Protein AF-A0A0C9YJJ3-F1 (afdb_monomer)

Radius of gyration: 12.28 Å; Cα contacts (8 Å, |Δi|>4): 31; chains: 1; bounding box: 21×25×34 Å

Secondary structure (DSSP, 8-state):
------SSPPPHHHHHHHIIIIIGGGSPPTTSTT--------GGG--HHHHHHHH-S--

Foldseek 3Di:
DDDDDDDDDDALVNVLVCCQPPPLVPADAPPDPPLDDDDDPDPSCPDVSVVDSRNDVPD

Mean predicted aligned error: 4.19 Å

Solvent-accessible surface area (backbone atoms only — not comparable to full-atom values): 4018 Å² total; per-residue (Å²): 138,89,83,88,86,73,87,74,84,85,49,46,68,60,49,50,51,45,42,60,73,74,44,48,84,80,56,54,50,36,90,41,88,89,39,77,88,87,79,77,96,49,79,62,70,71,47,71,68,56,59,50,60,43,48,39,86,86,119

Organism: NCBI:txid765257

InterPro domains:
  IPR036397 Ribonuclease H super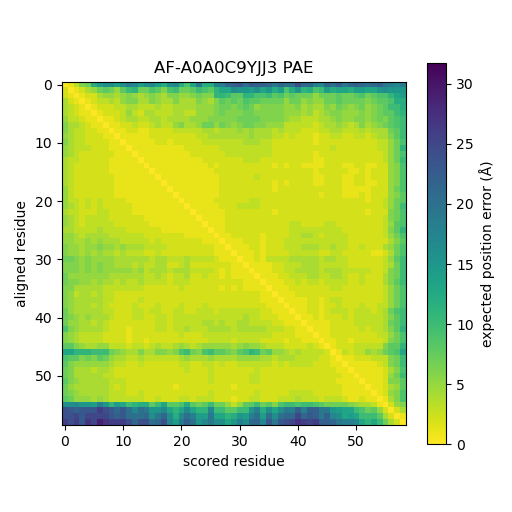family [G3DSA:3.30.420.10] (1-57)

Structure (mmCIF, N/CA/C/O backbone):
data_AF-A0A0C9YJJ3-F1
#
_entry.id   AF-A0A0C9YJJ3-F1
#
loop_
_atom_site.group_PDB
_atom_site.id
_atom_site.type_symbol
_atom_site.label_atom_id
_atom_site.label_alt_id
_atom_site.label_comp_id
_atom_site.label_asym_id
_atom_site.label_entity_id
_atom_site.label_seq_id
_atom_site.pdbx_PDB_ins_code
_atom_site.Cartn_x
_atom_site.Cartn_y
_atom_site.Cartn_z
_atom_site.occupancy
_atom_site.B_iso_or_equiv
_atom_site.auth_seq_id
_atom_site.auth_comp_id
_atom_site.auth_asym_id
_atom_site.auth_atom_id
_atom_site.pdbx_PDB_model_num
ATOM 1 N N . VAL A 1 1 ? 11.088 14.650 9.358 1.00 67.81 1 VAL A N 1
ATOM 2 C CA . VAL A 1 1 ? 10.121 13.530 9.357 1.00 67.81 1 VAL A CA 1
ATOM 3 C C . VAL A 1 1 ? 8.858 14.035 10.024 1.00 67.81 1 VAL A C 1
ATOM 5 O O . VAL A 1 1 ? 8.969 14.581 11.115 1.00 67.81 1 VAL A O 1
ATOM 8 N N . ALA A 1 2 ? 7.719 13.955 9.339 1.00 83.62 2 ALA A N 1
ATOM 9 C CA . ALA A 1 2 ? 6.407 14.237 9.916 1.00 83.62 2 ALA A CA 1
ATOM 10 C C . ALA A 1 2 ? 5.741 12.902 10.277 1.00 83.62 2 ALA A C 1
ATOM 12 O O . ALA A 1 2 ? 5.974 11.911 9.587 1.00 83.62 2 ALA A O 1
ATOM 13 N N . TYR A 1 3 ? 4.961 12.877 11.357 1.00 85.75 3 TYR A N 1
ATOM 14 C CA . TYR A 1 3 ? 4.233 11.694 11.813 1.00 85.75 3 TYR A CA 1
ATOM 15 C C . TYR A 1 3 ? 2.738 11.984 11.768 1.00 85.75 3 TYR A C 1
ATOM 17 O O . TYR A 1 3 ? 2.324 13.074 12.163 1.00 85.75 3 TYR A O 1
ATOM 25 N N . ASP A 1 4 ? 1.956 11.004 11.327 1.00 85.38 4 ASP A N 1
ATOM 26 C CA . ASP A 1 4 ? 0.501 11.022 11.445 1.00 85.38 4 ASP A CA 1
ATOM 27 C C . ASP A 1 4 ? 0.103 10.058 12.567 1.00 85.38 4 ASP A C 1
ATOM 29 O O . ASP A 1 4 ? 0.279 8.844 12.453 1.00 85.38 4 ASP A O 1
ATOM 33 N N . LEU A 1 5 ? -0.315 10.615 13.703 1.00 91.25 5 LEU A N 1
ATOM 34 C CA . LEU A 1 5 ? -0.679 9.845 14.888 1.00 91.25 5 LEU A CA 1
ATOM 35 C C . LEU A 1 5 ? -2.190 9.636 14.893 1.00 91.25 5 LEU A C 1
ATOM 37 O O . LEU A 1 5 ? -2.953 10.592 15.016 1.00 91.25 5 LEU A O 1
ATOM 41 N N . VAL A 1 6 ? -2.608 8.376 14.802 1.00 91.00 6 VAL A N 1
ATOM 42 C CA . VAL A 1 6 ? -4.019 7.984 14.826 1.00 91.00 6 VAL A CA 1
ATOM 43 C C . VAL A 1 6 ? -4.347 7.394 16.194 1.00 91.00 6 VAL A C 1
ATOM 45 O O . VAL A 1 6 ? -3.672 6.476 16.660 1.00 91.00 6 VAL A O 1
ATOM 48 N N . GLU A 1 7 ? -5.378 7.924 16.849 1.00 94.75 7 GLU A N 1
ATOM 49 C CA . GLU A 1 7 ? -5.903 7.351 18.088 1.00 94.75 7 GLU A CA 1
ATOM 50 C C . GLU A 1 7 ? -6.817 6.157 17.771 1.00 94.75 7 GLU A C 1
ATOM 52 O O . GLU A 1 7 ? -7.773 6.279 17.004 1.00 94.75 7 GLU A O 1
ATOM 57 N N . GLY A 1 8 ? -6.537 5.000 18.378 1.00 94.31 8 GLY A N 1
ATOM 58 C CA . GLY A 1 8 ? -7.311 3.771 18.176 1.00 94.31 8 GLY A CA 1
ATOM 59 C C . GLY A 1 8 ? -6.878 2.936 16.957 1.00 94.31 8 GLY A C 1
ATOM 60 O O . GLY A 1 8 ? -5.802 3.155 16.399 1.00 94.31 8 GLY A O 1
ATOM 61 N N . PRO A 1 9 ? -7.667 1.910 16.576 1.00 93.81 9 PRO A N 1
ATOM 62 C CA . PRO A 1 9 ? -7.345 1.042 15.448 1.00 93.81 9 PRO A CA 1
ATOM 63 C C . PRO A 1 9 ? -7.527 1.758 14.104 1.00 93.81 9 PRO A C 1
ATOM 65 O O . PRO A 1 9 ? -8.468 2.527 13.916 1.00 93.81 9 PRO A O 1
ATOM 68 N N . VAL A 1 10 ? -6.657 1.436 13.146 1.00 94.19 10 VAL A N 1
ATOM 69 C CA . VAL A 1 10 ? -6.740 1.924 11.764 1.00 94.19 10 VAL A CA 1
ATOM 70 C C . VAL A 1 10 ? -7.807 1.138 11.003 1.00 94.19 10 VAL A C 1
ATOM 72 O O . VAL A 1 10 ? -7.827 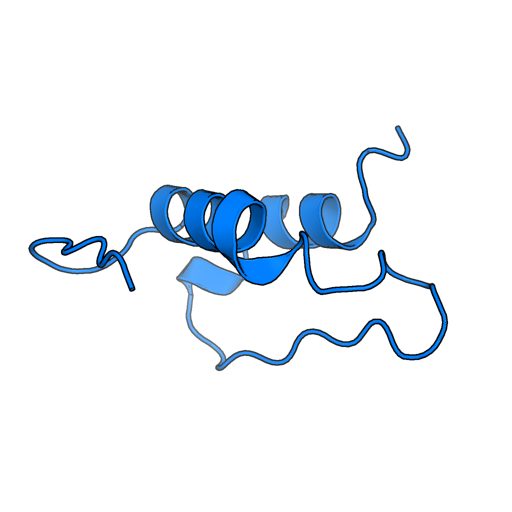-0.093 11.037 1.00 94.19 10 VAL A O 1
ATOM 75 N N . ASN A 1 11 ? -8.687 1.846 10.299 1.00 93.81 11 ASN A N 1
ATOM 76 C CA . ASN A 1 11 ? -9.677 1.238 9.413 1.00 93.81 11 ASN A CA 1
ATOM 77 C C . ASN A 1 11 ? -9.188 1.169 7.951 1.00 93.81 11 ASN A C 1
ATOM 79 O O . ASN A 1 11 ? -8.158 1.737 7.585 1.00 93.81 11 ASN A O 1
ATOM 83 N N . THR A 1 12 ? -9.949 0.481 7.095 1.00 93.88 12 THR A N 1
ATOM 84 C CA . THR A 1 12 ? -9.619 0.296 5.671 1.00 93.88 12 THR A CA 1
ATOM 85 C C . THR A 1 12 ? -9.398 1.611 4.919 1.00 93.88 12 THR A C 1
ATOM 87 O O . THR A 1 12 ? -8.484 1.697 4.105 1.00 93.88 12 THR A O 1
ATOM 90 N N . GLU A 1 13 ? -10.205 2.642 5.175 1.00 93.69 13 GLU A N 1
ATOM 91 C CA . GLU A 1 13 ? -10.115 3.928 4.469 1.00 93.69 13 GLU A CA 1
ATOM 92 C C . GLU A 1 13 ? -8.843 4.692 4.855 1.00 93.69 13 GLU A C 1
ATOM 94 O O . GLU A 1 13 ? -8.112 5.174 3.988 1.00 93.69 13 GLU A O 1
ATOM 99 N N . GLN A 1 14 ? -8.537 4.740 6.153 1.00 94.88 14 GLN A N 1
ATOM 100 C CA . GLN A 1 14 ? -7.313 5.347 6.671 1.00 94.88 14 GLN A CA 1
ATOM 101 C C . GLN A 1 14 ? -6.071 4.640 6.122 1.00 94.88 14 GLN A C 1
ATOM 103 O O . GLN A 1 14 ? -5.127 5.297 5.681 1.00 94.88 14 GLN A O 1
ATOM 108 N N . PHE A 1 15 ? -6.089 3.306 6.092 1.00 94.75 15 PHE A N 1
ATOM 109 C CA . PHE A 1 15 ? -4.994 2.525 5.528 1.00 94.75 15 PHE A CA 1
ATOM 110 C C . PHE A 1 15 ? -4.822 2.768 4.022 1.00 94.75 15 PHE A C 1
ATOM 112 O O . PHE A 1 15 ? -3.702 2.949 3.546 1.00 94.75 15 PHE A O 1
ATOM 119 N N . LEU A 1 16 ? -5.922 2.844 3.267 1.00 95.38 16 LEU A N 1
ATOM 120 C CA . LEU A 1 16 ? -5.876 3.121 1.832 1.00 95.38 16 LEU A CA 1
ATOM 121 C C . LEU A 1 16 ? -5.307 4.515 1.537 1.00 95.38 16 LEU A C 1
ATOM 123 O O . LEU A 1 16 ? -4.487 4.667 0.630 1.00 95.38 16 LEU A O 1
ATOM 127 N N . LYS A 1 17 ? -5.697 5.526 2.324 1.00 94.69 17 LYS A N 1
ATOM 128 C CA . LYS A 1 17 ? -5.130 6.876 2.233 1.00 94.69 17 LYS A CA 1
ATOM 129 C C . LYS A 1 17 ? -3.626 6.861 2.506 1.00 94.69 17 LYS A C 1
ATOM 131 O O . LYS A 1 17 ? -2.864 7.440 1.735 1.00 94.69 17 LYS A O 1
ATOM 136 N N . PHE A 1 18 ? -3.199 6.156 3.555 1.00 94.75 18 PHE A N 1
ATOM 137 C CA . PHE A 1 18 ? -1.784 5.981 3.870 1.00 94.75 18 PHE A CA 1
ATOM 138 C C . PHE A 1 18 ? -1.016 5.346 2.703 1.00 94.75 18 PHE A C 1
ATOM 140 O O . PHE A 1 18 ? -0.003 5.902 2.278 1.00 94.75 18 PHE A O 1
ATOM 147 N N . LEU A 1 19 ? -1.514 4.244 2.130 1.00 94.69 19 LEU A N 1
ATOM 148 C CA . LEU A 1 19 ? -0.883 3.624 0.963 1.00 94.69 19 LEU A CA 1
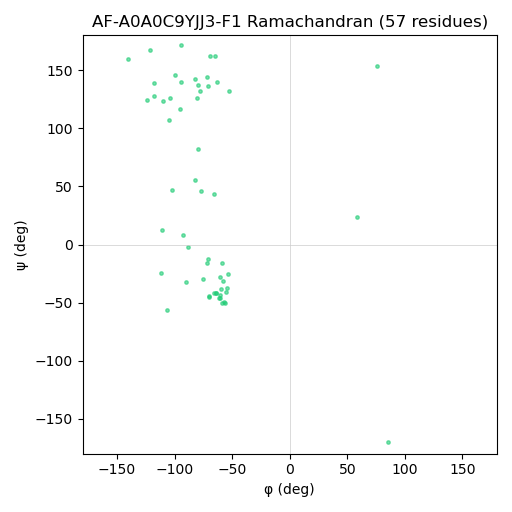ATOM 149 C C . LEU A 1 19 ? -0.757 4.626 -0.190 1.00 94.69 19 LEU A C 1
ATOM 151 O O . LEU A 1 19 ? 0.337 4.811 -0.720 1.00 94.69 19 LEU A O 1
ATOM 155 N N . LYS A 1 20 ? -1.848 5.312 -0.544 1.00 94.62 20 LYS A N 1
ATOM 156 C CA . LYS A 1 20 ? -1.887 6.248 -1.675 1.00 94.62 20 LYS A CA 1
ATOM 157 C C . LYS A 1 20 ? -0.917 7.414 -1.515 1.00 94.62 20 LYS A C 1
ATOM 159 O O . LYS A 1 20 ? -0.238 7.772 -2.471 1.00 94.62 20 LYS A O 1
ATOM 164 N N . GLU A 1 21 ? -0.881 8.028 -0.339 1.00 93.88 21 GLU A N 1
ATOM 165 C CA . GLU A 1 21 ? -0.146 9.278 -0.126 1.00 93.88 21 GLU A CA 1
ATOM 166 C C . GLU A 1 21 ? 1.301 9.052 0.314 1.00 93.88 21 GLU A C 1
ATOM 168 O O . GLU A 1 21 ? 2.168 9.857 -0.017 1.00 93.88 21 GLU A O 1
ATOM 173 N N . GLN A 1 22 ? 1.570 7.976 1.059 1.00 93.31 22 GLN A N 1
ATOM 174 C CA . GLN A 1 22 ? 2.861 7.769 1.721 1.00 93.31 22 GLN A CA 1
ATOM 175 C C . GLN A 1 22 ? 3.673 6.612 1.130 1.00 93.31 22 GLN A C 1
ATOM 177 O O . GLN A 1 22 ? 4.895 6.619 1.259 1.00 93.31 22 GLN A O 1
ATOM 182 N N . VAL A 1 23 ? 3.036 5.629 0.479 1.00 93.44 23 VAL A N 1
ATOM 183 C CA . VAL A 1 23 ? 3.728 4.446 -0.068 1.00 93.44 23 VAL A CA 1
ATOM 184 C C . VAL A 1 23 ? 3.833 4.517 -1.587 1.00 93.44 23 VAL A C 1
ATOM 186 O O . VAL A 1 23 ? 4.941 4.491 -2.123 1.00 93.44 23 VAL A O 1
ATOM 189 N N . MET A 1 24 ? 2.706 4.663 -2.288 1.00 93.06 24 MET A N 1
ATOM 190 C CA . MET A 1 24 ? 2.652 4.575 -3.749 1.00 93.06 24 MET A CA 1
ATOM 191 C C . MET A 1 24 ? 3.604 5.513 -4.507 1.00 93.06 24 MET A C 1
ATOM 193 O O . MET A 1 24 ? 4.184 5.043 -5.488 1.00 93.06 24 MET A O 1
ATOM 197 N N . PRO A 1 25 ? 3.863 6.768 -4.071 1.00 92.81 25 PRO A N 1
ATOM 198 C CA . PRO A 1 25 ? 4.810 7.662 -4.749 1.00 92.81 25 PRO A CA 1
ATOM 199 C C . PRO A 1 25 ? 6.247 7.128 -4.855 1.00 92.81 25 PRO A C 1
ATOM 201 O O . PRO A 1 25 ? 7.040 7.654 -5.632 1.00 92.81 25 PRO A O 1
ATOM 204 N N . PHE A 1 26 ? 6.588 6.098 -4.078 1.00 92.44 26 PHE A N 1
ATOM 205 C CA . PHE A 1 26 ? 7.915 5.482 -4.031 1.00 92.44 26 PHE A CA 1
ATOM 206 C C . PHE A 1 26 ? 7.936 4.061 -4.615 1.00 92.44 26 PHE A C 1
ATOM 208 O O . PHE A 1 26 ? 8.906 3.328 -4.424 1.00 92.44 26 PHE A O 1
ATOM 215 N N . THR A 1 27 ? 6.871 3.655 -5.309 1.00 92.94 27 THR A N 1
ATOM 216 C CA . THR A 1 27 ? 6.722 2.319 -5.906 1.00 92.94 27 THR A CA 1
ATOM 217 C C . THR A 1 27 ? 6.520 2.400 -7.417 1.00 92.94 27 THR A C 1
ATOM 219 O O . THR A 1 27 ? 6.241 3.468 -7.960 1.00 92.94 27 THR A O 1
ATOM 222 N N . ASN A 1 28 ? 6.631 1.256 -8.095 1.00 92.12 28 ASN A N 1
ATOM 223 C CA . ASN A 1 28 ? 6.206 1.120 -9.486 1.00 92.12 28 ASN A CA 1
ATOM 224 C C . ASN A 1 28 ? 4.770 0.575 -9.537 1.00 92.12 28 ASN A C 1
ATOM 226 O O . ASN A 1 28 ? 4.471 -0.355 -8.781 1.00 92.12 28 ASN A O 1
ATOM 230 N N . PRO A 1 29 ? 3.909 1.074 -10.443 1.00 91.38 29 PRO A N 1
ATOM 231 C CA . PRO A 1 29 ? 2.568 0.526 -10.622 1.00 91.38 29 PRO A CA 1
ATOM 232 C C . PRO A 1 29 ? 2.647 -0.925 -11.101 1.00 91.38 29 PRO A C 1
ATOM 234 O O . PRO A 1 29 ? 3.480 -1.264 -11.943 1.00 91.38 29 PRO A O 1
ATOM 237 N N . TYR A 1 30 ? 1.788 -1.793 -10.584 1.00 93.06 30 TYR A N 1
ATOM 238 C CA . TYR A 1 30 ? 1.649 -3.162 -11.065 1.00 93.06 30 TYR A CA 1
ATOM 239 C C . TYR A 1 30 ? 0.979 -3.175 -12.449 1.00 93.06 30 TYR A C 1
ATOM 241 O O . TYR A 1 30 ? 0.005 -2.452 -12.634 1.00 93.06 30 TYR A O 1
ATOM 249 N N . PRO A 1 31 ? 1.459 -3.971 -13.432 1.00 94.19 31 PRO A N 1
ATOM 250 C CA . PRO A 1 31 ? 2.472 -5.033 -13.350 1.00 94.19 31 PRO A CA 1
ATOM 251 C C . PRO A 1 31 ? 3.872 -4.634 -13.870 1.00 94.19 31 PRO A C 1
ATOM 253 O O . PRO A 1 31 ? 4.488 -5.366 -14.649 1.00 94.19 31 PRO A O 1
ATOM 256 N N . SER A 1 32 ? 4.400 -3.474 -13.482 1.00 93.62 32 SER A N 1
ATOM 257 C CA . SER A 1 32 ? 5.755 -3.058 -13.874 1.00 93.62 32 SER A CA 1
ATOM 258 C C . SER A 1 32 ? 6.849 -3.971 -13.290 1.00 93.62 32 SER A C 1
ATOM 260 O O . SER A 1 32 ? 6.634 -4.681 -12.305 1.00 93.62 32 SER A O 1
ATOM 262 N N . PRO A 1 33 ? 8.081 -3.941 -13.830 1.00 95.56 33 PRO A N 1
ATOM 263 C CA . PRO A 1 33 ? 9.195 -4.662 -13.226 1.00 95.56 33 PRO A CA 1
ATOM 264 C C . PRO A 1 33 ? 9.372 -4.318 -11.740 1.00 95.56 33 PRO A C 1
ATOM 266 O O . PRO A 1 33 ? 9.393 -3.147 -11.348 1.00 95.56 33 PRO A O 1
ATOM 269 N N . CYS A 1 34 ? 9.507 -5.360 -10.918 1.00 94.00 34 CYS A N 1
ATOM 270 C CA . CYS A 1 34 ? 9.683 -5.261 -9.468 1.00 94.00 34 CYS A CA 1
ATOM 271 C C . CYS A 1 34 ? 8.545 -4.527 -8.715 1.00 94.00 34 CYS A C 1
ATOM 273 O O . CYS A 1 34 ? 8.776 -4.034 -7.614 1.00 94.00 34 CYS A O 1
ATOM 275 N N . SER A 1 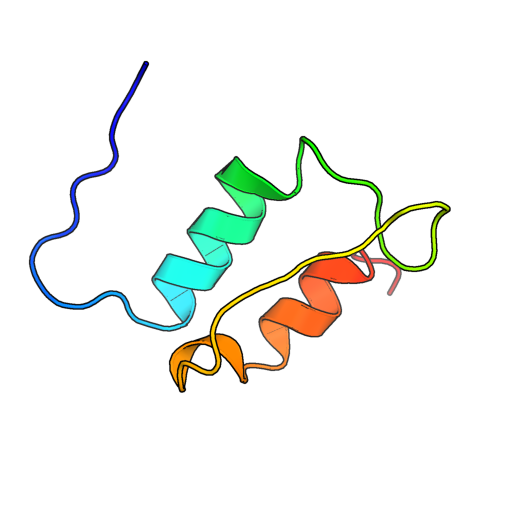35 ? 7.320 -4.461 -9.258 1.00 94.38 35 SER A N 1
ATOM 276 C CA . SER A 1 35 ? 6.141 -3.907 -8.568 1.00 94.38 35 SER A CA 1
ATOM 277 C C . SER A 1 35 ? 5.534 -4.927 -7.587 1.00 94.38 35 SER A C 1
ATOM 279 O O . SER A 1 35 ? 4.599 -5.655 -7.927 1.00 94.38 35 SER A O 1
ATOM 281 N N . VAL A 1 36 ? 6.089 -5.035 -6.377 1.00 93.56 36 VAL A N 1
ATOM 282 C CA . VAL A 1 36 ? 5.627 -5.988 -5.350 1.00 93.56 36 VAL A CA 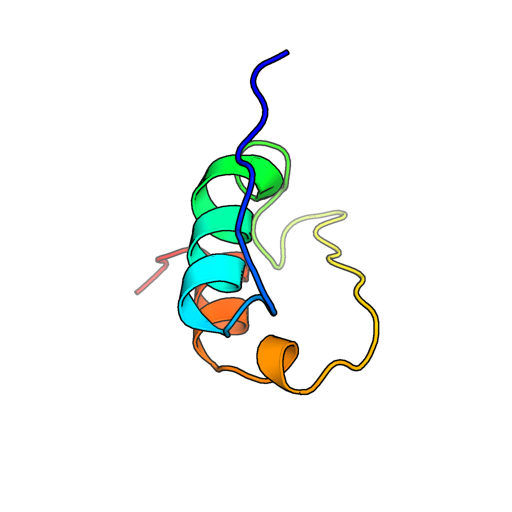1
ATOM 283 C C . VAL A 1 36 ? 5.264 -5.243 -4.066 1.00 93.56 36 VAL A C 1
ATOM 285 O O . VAL A 1 36 ? 6.109 -4.559 -3.493 1.00 93.56 36 VAL A O 1
ATOM 288 N N . LEU A 1 37 ? 4.028 -5.421 -3.591 1.00 93.25 37 LEU A N 1
ATOM 289 C CA . LEU A 1 37 ? 3.563 -4.952 -2.283 1.00 93.25 37 LEU A CA 1
ATOM 290 C C . LEU A 1 37 ? 3.345 -6.160 -1.363 1.00 93.25 37 LEU A C 1
ATOM 292 O O . LEU A 1 37 ? 2.592 -7.070 -1.705 1.00 93.25 37 LEU A O 1
ATOM 296 N N . ILE A 1 38 ? 4.008 -6.179 -0.205 1.00 94.56 38 ILE A N 1
ATOM 297 C CA . ILE A 1 38 ? 3.926 -7.269 0.780 1.00 94.56 38 ILE A CA 1
ATOM 298 C C . ILE A 1 38 ? 3.354 -6.706 2.078 1.00 94.56 38 ILE A C 1
ATOM 300 O O . ILE A 1 38 ? 3.859 -5.713 2.596 1.00 94.56 38 ILE A O 1
ATOM 304 N N . MET A 1 39 ? 2.311 -7.347 2.600 1.00 94.75 39 MET A N 1
ATOM 305 C CA . MET A 1 39 ? 1.614 -6.962 3.830 1.00 94.75 39 MET A CA 1
ATOM 306 C C . MET A 1 39 ? 1.246 -8.221 4.622 1.00 94.75 39 MET A C 1
ATOM 308 O O . MET A 1 39 ? 1.179 -9.318 4.062 1.00 94.75 39 MET A O 1
ATOM 312 N N . ASP A 1 40 ? 0.999 -8.083 5.921 1.00 95.75 40 ASP A N 1
ATOM 313 C CA . ASP A 1 40 ? 0.386 -9.138 6.723 1.00 95.75 40 ASP A CA 1
ATOM 314 C C . ASP A 1 40 ? -1.087 -9.353 6.328 1.00 95.75 40 ASP A C 1
ATOM 316 O O . ASP A 1 40 ? -1.727 -8.517 5.684 1.00 95.75 40 ASP A O 1
ATOM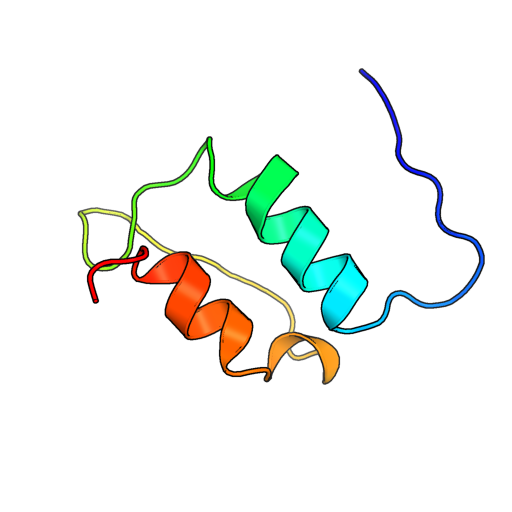 320 N N . ASN A 1 41 ? -1.643 -10.506 6.704 1.00 94.94 41 ASN A N 1
ATOM 321 C CA . ASN A 1 41 ? -3.006 -10.903 6.344 1.00 94.94 41 ASN A CA 1
ATOM 322 C C . ASN A 1 41 ? -4.060 -10.283 7.285 1.00 94.94 41 ASN A C 1
ATOM 324 O O . ASN A 1 41 ? -4.838 -10.997 7.919 1.00 94.94 41 ASN A O 1
ATOM 328 N N . CYS A 1 42 ? -4.055 -8.955 7.415 1.00 94.50 42 CYS A N 1
ATOM 329 C CA . CYS A 1 42 ? -5.041 -8.217 8.199 1.00 94.50 42 CYS A CA 1
ATOM 330 C C . CYS A 1 42 ? -6.331 -7.996 7.391 1.00 94.50 42 CYS A C 1
ATOM 332 O O . CYS A 1 42 ? -6.285 -7.710 6.196 1.00 94.50 42 CYS A O 1
ATOM 334 N N . GLY A 1 43 ? -7.497 -8.066 8.043 1.00 94.81 43 GLY A N 1
ATOM 335 C CA . GLY A 1 43 ? -8.797 -7.923 7.370 1.00 94.81 43 GLY A CA 1
ATOM 336 C C . GLY A 1 43 ? -9.003 -6.571 6.674 1.00 94.81 43 GLY A C 1
ATOM 337 O O . GLY A 1 43 ? -9.691 -6.500 5.659 1.00 94.81 43 GLY A O 1
ATOM 338 N N . ILE A 1 44 ? -8.357 -5.501 7.155 1.00 94.69 44 ILE A N 1
ATOM 339 C CA . ILE A 1 44 ? -8.421 -4.182 6.501 1.00 94.69 44 ILE A CA 1
ATOM 340 C C . ILE A 1 44 ? -7.648 -4.142 5.168 1.00 94.69 44 ILE A C 1
ATOM 342 O O . ILE A 1 44 ? -7.842 -3.211 4.390 1.00 94.69 44 ILE A O 1
ATOM 346 N N . HIS A 1 45 ? -6.823 -5.156 4.866 1.00 94.38 45 HIS A N 1
ATOM 347 C CA . HIS A 1 45 ? -6.051 -5.268 3.619 1.00 94.38 45 HIS A CA 1
ATOM 348 C C . HIS A 1 45 ? -6.818 -5.972 2.487 1.00 94.38 45 HIS A C 1
ATOM 350 O O . HIS A 1 45 ? -6.297 -6.117 1.387 1.00 94.38 45 HIS A O 1
ATOM 356 N N . HIS A 1 46 ? -8.047 -6.439 2.726 1.00 89.88 46 HIS A N 1
ATOM 357 C CA . HIS A 1 46 ? -8.809 -7.232 1.746 1.00 89.88 46 HIS A CA 1
ATOM 358 C C . HIS A 1 46 ? -9.727 -6.386 0.848 1.00 89.88 46 HIS A C 1
ATOM 360 O O . HIS A 1 46 ? -10.555 -6.926 0.120 1.00 89.88 46 HIS A O 1
ATOM 366 N N . GLY A 1 47 ? -9.631 -5.056 0.907 1.00 83.19 47 GLY A N 1
ATOM 367 C CA . GLY A 1 47 ? -10.492 -4.164 0.130 1.00 83.19 47 GLY A CA 1
ATOM 368 C C . GLY A 1 47 ? -10.050 -4.017 -1.330 1.00 83.19 47 GLY A C 1
ATOM 369 O O . GLY A 1 47 ? -8.877 -3.761 -1.595 1.00 83.19 47 GLY A O 1
ATOM 370 N N . ASN A 1 48 ? -11.006 -4.043 -2.270 1.00 89.25 48 ASN A N 1
ATOM 371 C CA . ASN A 1 48 ? -10.761 -3.820 -3.709 1.00 89.25 48 ASN A CA 1
ATOM 372 C C . ASN A 1 48 ? -10.015 -2.506 -4.007 1.00 89.25 48 ASN A C 1
ATOM 374 O O . ASN A 1 48 ? -9.331 -2.397 -5.019 1.00 89.25 48 ASN A O 1
ATOM 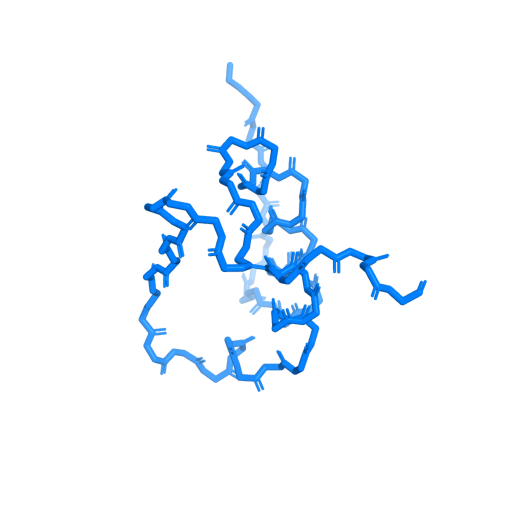378 N N . GLY A 1 49 ? -10.128 -1.510 -3.119 1.00 91.75 49 GLY A N 1
ATOM 379 C CA . GLY A 1 49 ? -9.410 -0.242 -3.244 1.00 91.75 49 GLY A CA 1
ATOM 380 C C . GLY A 1 49 ? -7.891 -0.405 -3.304 1.00 91.75 49 GLY A C 1
ATOM 381 O O . GLY A 1 49 ? -7.240 0.368 -3.995 1.00 91.75 49 GLY A O 1
ATOM 382 N N . ILE A 1 50 ? -7.327 -1.422 -2.643 1.00 92.06 50 ILE A N 1
ATOM 383 C CA . ILE A 1 50 ? -5.882 -1.680 -2.684 1.00 92.06 50 ILE A CA 1
ATOM 384 C C . ILE A 1 50 ? -5.466 -2.187 -4.065 1.00 92.06 50 ILE A C 1
ATOM 386 O O . ILE A 1 50 ? -4.483 -1.692 -4.604 1.00 92.06 50 ILE A O 1
ATOM 390 N N . CYS A 1 51 ? -6.225 -3.116 -4.658 1.00 91.44 51 CYS A N 1
ATOM 391 C CA . CYS A 1 51 ? -5.963 -3.620 -6.010 1.00 91.44 51 CYS A CA 1
ATOM 392 C C . CYS A 1 51 ? -5.985 -2.486 -7.043 1.00 91.44 51 CYS A C 1
ATOM 394 O O . CYS A 1 51 ? -5.006 -2.300 -7.759 1.00 91.44 51 CYS A O 1
ATOM 396 N N . HIS A 1 52 ? -7.037 -1.661 -7.037 1.00 92.19 52 HIS A N 1
ATOM 397 C CA . HIS A 1 52 ? -7.125 -0.514 -7.947 1.00 92.19 52 HIS A CA 1
ATOM 398 C C . HIS A 1 52 ? -5.972 0.476 -7.744 1.00 92.19 52 HIS A C 1
ATOM 400 O O . HIS A 1 52 ? -5.432 1.016 -8.704 1.00 92.19 52 HIS A O 1
ATOM 406 N N . LEU A 1 53 ? -5.563 0.700 -6.492 1.00 92.31 53 LEU A N 1
ATOM 407 C CA . LEU A 1 53 ? -4.467 1.610 -6.187 1.00 92.31 53 LEU A CA 1
ATOM 408 C C . LEU A 1 53 ? -3.122 1.107 -6.735 1.00 92.31 53 LEU A C 1
ATOM 410 O O . LEU A 1 53 ? -2.347 1.910 -7.252 1.00 92.31 53 LEU A O 1
ATOM 414 N N . VAL A 1 54 ? -2.828 -0.193 -6.614 1.00 92.19 54 VAL A N 1
ATOM 415 C CA . VAL A 1 54 ? -1.543 -0.751 -7.072 1.00 92.19 54 VAL A CA 1
ATOM 416 C C . VAL A 1 54 ? -1.466 -0.896 -8.588 1.00 9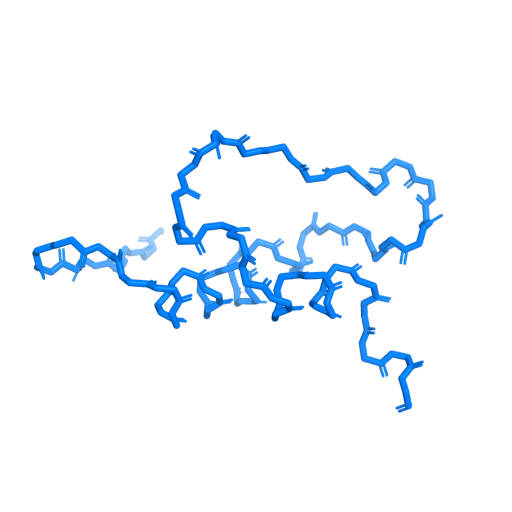2.19 54 VAL A C 1
ATOM 418 O O . VAL A 1 54 ? -0.375 -0.771 -9.136 1.00 92.19 54 VAL A O 1
ATOM 421 N N . GLU A 1 55 ? -2.591 -1.123 -9.266 1.00 91.44 55 GLU A N 1
ATOM 422 C CA . GLU A 1 55 ? -2.676 -1.201 -10.733 1.00 91.44 55 GLU A CA 1
ATOM 423 C C . GLU A 1 55 ? -2.506 0.179 -11.404 1.00 91.44 55 GLU A C 1
ATOM 425 O O . GLU A 1 55 ? -2.190 0.271 -12.592 1.00 91.44 55 GLU A O 1
ATOM 430 N N . GLY A 1 56 ? -2.639 1.260 -10.624 1.00 75.25 56 GLY A N 1
ATOM 431 C CA . GLY A 1 56 ? -2.726 2.631 -11.119 1.00 75.25 56 GLY A CA 1
ATOM 432 C C . GLY A 1 56 ? -4.112 2.906 -11.707 1.00 75.25 56 GLY A C 1
ATOM 433 O O . GLY A 1 56 ? -4.782 1.988 -12.167 1.00 75.25 56 GLY A O 1
ATOM 434 N N . ASP A 1 57 ? -4.546 4.172 -11.710 1.00 57.25 57 ASP A N 1
ATOM 435 C CA . ASP A 1 57 ? -5.825 4.635 -12.292 1.00 57.25 57 ASP A CA 1
ATOM 436 C C . ASP A 1 57 ? -5.879 4.463 -13.840 1.00 57.25 57 ASP A C 1
ATOM 438 O O . ASP A 1 57 ? -6.309 5.350 -14.570 1.00 57.25 57 ASP A O 1
ATOM 442 N N . HIS A 1 58 ? -5.430 3.331 -14.388 1.00 46.81 58 HIS A N 1
ATOM 443 C CA . HIS A 1 58 ? -5.562 2.942 -15.792 1.00 46.81 58 HIS A CA 1
ATOM 444 C C . HIS A 1 58 ? -6.985 2.446 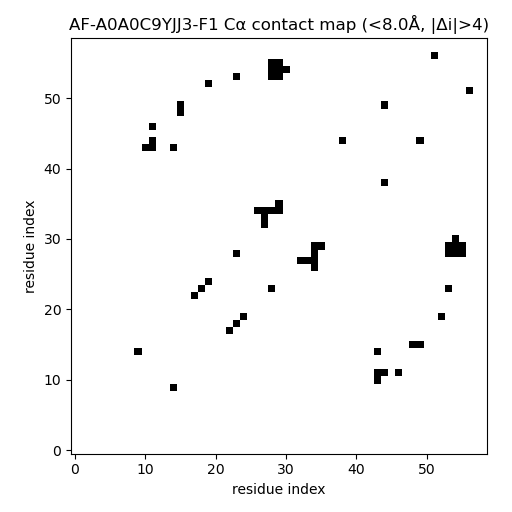-16.126 1.00 46.81 58 HIS A C 1
ATOM 446 O O . HIS A 1 58 ? -7.154 1.437 -16.812 1.00 46.81 58 HIS A O 1
ATOM 452 N N . CYS A 1 59 ? -8.004 3.180 -15.666 1.00 40.84 59 CYS A N 1
ATOM 453 C CA . CYS A 1 59 ? -9.359 3.156 -16.222 1.00 40.84 59 CYS A CA 1
ATOM 454 C C . CYS A 1 59 ? -9.627 4.460 -16.977 1.00 40.84 59 CYS A C 1
ATOM 456 O O . CYS A 1 59 ? -9.491 5.538 -16.358 1.00 40.84 59 CYS A O 1
#

Sequence (59 aa):
VAYDLVEGPVNTEQFLKFLKEQVMPFTNPYPSPCSVLIMDNCGIHHGNGICHLVEGDHC

pLDDT: mean 89.8, std 10.81, range [40.84, 95.75]